Protein AF-A0A6N8R2T2-F1 (afdb_monomer)

Radius of gyration: 23.37 Å; Cα contacts (8 Å, |Δi|>4): 24; chains: 1; bounding box: 67×18×55 Å

Sequence (90 aa):
MITIPITLRMLIAKYLCLLKPFWLRKNNKTSVLLIIIILAMILGVVKIQVWLNDWNNDFFNALSQKETDKLWQLVLWFPALLGIFVLISV

pLDDT: mean 86.9, std 10.54, range [43.12, 96.44]

Foldseek 3Di:
DDDDPQDPVNVVVVVVVVCVCCPPPPVNPVVVVVVVLVVVLVVQLVVLVVVVVVLVVQLVVCVVVVVVVSNVVSVVCVVVSVVSNVVSVD

Solvent-accessible surface area (backbone atoms only — not comparable to full-atom values): 5244 Å² total; per-residue (Å²): 140,84,86,75,87,79,49,70,69,58,54,52,53,54,51,52,60,67,45,46,62,62,75,69,38,89,86,31,58,65,62,54,50,50,51,53,50,51,52,50,37,54,52,47,52,55,52,50,51,52,54,51,52,51,51,51,51,54,48,55,49,24,62,75,71,65,37,63,70,59,40,54,51,52,63,68,47,44,61,60,57,49,53,54,46,52,71,58,75,103

Mean predicted aligned error: 7.92 Å

Structure (mmCIF, N/CA/C/O backbone):
data_AF-A0A6N8R2T2-F1
#
_entry.id   AF-A0A6N8R2T2-F1
#
loop_
_atom_site.group_PDB
_atom_site.id
_atom_site.type_symbol
_atom_site.label_atom_id
_atom_site.label_alt_id
_atom_site.label_comp_id
_atom_site.label_asym_id
_atom_site.label_entity_id
_atom_site.label_seq_id
_atom_site.pdbx_PDB_ins_code
_atom_site.Cartn_x
_atom_site.Cartn_y
_atom_site.Cartn_z
_atom_site.occupancy
_atom_site.B_iso_or_equiv
_atom_site.auth_seq_id
_atom_site.auth_comp_id
_atom_site.auth_asym_id
_atom_site.auth_atom_id
_atom_site.pdbx_PDB_model_num
ATOM 1 N N . MET A 1 1 ? 48.026 -11.924 -14.307 1.00 43.12 1 MET A N 1
ATOM 2 C CA . MET A 1 1 ? 46.870 -11.800 -13.393 1.00 43.12 1 MET A CA 1
ATOM 3 C C . MET A 1 1 ? 46.752 -10.329 -13.009 1.00 43.12 1 MET A C 1
ATOM 5 O O . MET A 1 1 ? 47.551 -9.870 -12.211 1.00 43.12 1 MET A O 1
ATOM 9 N N . ILE A 1 2 ? 45.881 -9.556 -13.670 1.00 45.75 2 ILE A N 1
ATOM 10 C CA . ILE A 1 2 ? 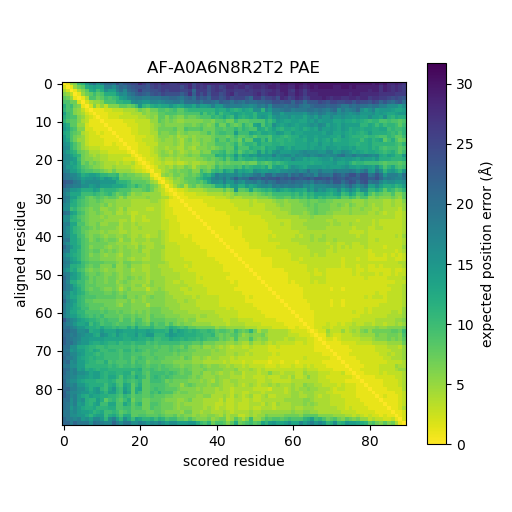45.728 -8.109 -13.420 1.00 45.75 2 ILE A CA 1
ATOM 11 C C . ILE A 1 2 ? 44.260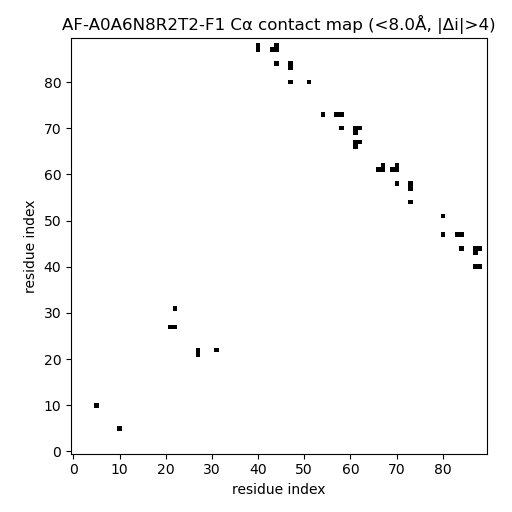 -7.849 -13.083 1.00 45.75 2 ILE A C 1
ATOM 13 O O . ILE A 1 2 ? 43.409 -7.781 -13.965 1.00 45.75 2 ILE A O 1
ATOM 17 N N . THR A 1 3 ? 43.956 -7.751 -11.794 1.00 55.41 3 THR A N 1
ATOM 18 C CA . THR A 1 3 ? 42.663 -7.289 -11.283 1.00 55.41 3 THR A CA 1
ATOM 19 C C . THR A 1 3 ? 42.679 -5.765 -11.234 1.00 55.41 3 THR A C 1
ATOM 21 O O . THR A 1 3 ? 43.275 -5.167 -10.343 1.00 55.41 3 THR A O 1
ATOM 24 N N . ILE A 1 4 ? 42.055 -5.132 -12.225 1.00 65.06 4 ILE A N 1
ATOM 25 C CA . ILE A 1 4 ? 41.825 -3.683 -12.254 1.00 65.06 4 ILE A CA 1
ATOM 26 C C . ILE A 1 4 ? 40.842 -3.342 -11.118 1.00 65.06 4 ILE A C 1
ATOM 28 O O . ILE A 1 4 ? 39.795 -3.990 -11.041 1.00 65.06 4 ILE A O 1
ATOM 32 N N . PRO A 1 5 ? 41.111 -2.348 -10.248 1.00 69.12 5 PRO A N 1
ATOM 33 C CA . PRO A 1 5 ? 40.156 -1.924 -9.232 1.00 69.12 5 PRO A CA 1
ATOM 34 C C . PRO A 1 5 ? 39.019 -1.172 -9.927 1.00 69.12 5 PRO A C 1
ATOM 36 O O . PRO A 1 5 ? 39.130 0.001 -10.286 1.00 69.12 5 PRO A O 1
ATOM 39 N N . ILE A 1 6 ? 37.922 -1.874 -10.189 1.00 70.69 6 ILE A N 1
ATOM 40 C CA . ILE A 1 6 ? 36.751 -1.268 -10.810 1.00 70.69 6 ILE A CA 1
ATOM 41 C C . ILE A 1 6 ? 36.069 -0.405 -9.746 1.00 70.69 6 ILE A C 1
ATOM 43 O O . ILE A 1 6 ? 35.566 -0.909 -8.746 1.00 70.69 6 ILE A O 1
ATOM 47 N N . THR A 1 7 ? 36.047 0.908 -9.955 1.00 83.81 7 THR A N 1
ATOM 48 C CA . THR A 1 7 ? 35.337 1.828 -9.065 1.00 83.81 7 THR A CA 1
ATOM 49 C C . THR A 1 7 ? 33.822 1.691 -9.249 1.00 83.81 7 THR A C 1
ATOM 51 O O . THR A 1 7 ? 33.331 1.473 -10.360 1.00 83.81 7 THR A O 1
ATOM 54 N N . LEU A 1 8 ? 33.056 1.865 -8.165 1.00 83.25 8 LEU A N 1
ATOM 55 C CA . LEU A 1 8 ? 31.586 1.788 -8.161 1.00 83.25 8 LEU A CA 1
ATOM 56 C C . LEU A 1 8 ? 30.949 2.657 -9.262 1.00 83.25 8 LEU A C 1
ATOM 58 O O . LEU A 1 8 ? 30.016 2.237 -9.942 1.00 83.25 8 LEU A O 1
ATOM 62 N N . ARG A 1 9 ? 31.516 3.846 -9.502 1.00 86.56 9 ARG A N 1
ATOM 63 C CA . ARG A 1 9 ? 31.084 4.767 -10.562 1.00 86.56 9 ARG A CA 1
ATOM 64 C C . ARG A 1 9 ? 31.199 4.151 -11.959 1.00 86.56 9 ARG A C 1
ATOM 66 O O . ARG A 1 9 ? 30.297 4.333 -12.774 1.00 86.56 9 ARG A O 1
ATOM 73 N N . MET A 1 10 ? 32.278 3.418 -12.240 1.00 86.12 10 MET A N 1
ATOM 74 C CA . MET A 1 10 ? 32.457 2.736 -13.525 1.00 86.12 10 MET A CA 1
ATOM 75 C C . MET A 1 10 ? 31.477 1.572 -13.689 1.00 86.12 10 MET A C 1
ATOM 77 O O . MET A 1 10 ? 30.945 1.393 -14.784 1.00 86.12 10 MET A O 1
ATOM 81 N N . LEU A 1 11 ? 31.179 0.826 -12.618 1.00 89.06 11 LEU A N 1
ATOM 82 C CA . LEU A 1 11 ? 30.162 -0.235 -12.649 1.00 89.06 11 LEU A CA 1
ATOM 83 C C . LEU A 1 11 ? 28.775 0.326 -12.967 1.00 89.06 11 LEU A C 1
ATOM 85 O O . LEU A 1 11 ? 28.121 -0.163 -13.887 1.00 89.06 11 LEU A O 1
ATOM 89 N N . ILE A 1 12 ? 28.362 1.388 -12.268 1.00 91.06 12 ILE A N 1
ATOM 90 C CA . ILE A 1 12 ? 27.060 2.037 -12.482 1.00 91.06 12 ILE A CA 1
ATOM 91 C C . ILE A 1 12 ? 26.963 2.583 -13.911 1.00 91.06 12 ILE A C 1
ATOM 93 O O . ILE A 1 12 ? 25.988 2.311 -14.607 1.00 91.06 12 ILE A O 1
ATOM 97 N N . ALA A 1 13 ? 27.985 3.300 -14.390 1.00 88.94 13 ALA A N 1
ATOM 98 C CA . ALA A 1 13 ? 27.983 3.856 -15.743 1.00 88.94 13 ALA A CA 1
ATOM 99 C C . ALA A 1 13 ? 27.903 2.765 -16.825 1.00 88.94 13 ALA A C 1
ATOM 101 O O . ALA A 1 13 ? 27.148 2.896 -17.793 1.00 88.94 13 ALA A O 1
ATOM 102 N N . LYS A 1 14 ? 28.642 1.662 -16.651 1.00 88.62 14 LYS A N 1
ATOM 103 C CA . LYS A 1 14 ? 28.629 0.531 -17.586 1.00 88.62 14 LYS A CA 1
ATOM 104 C C . LYS A 1 14 ? 27.273 -0.179 -17.582 1.00 88.62 14 LYS A C 1
ATOM 106 O O . LYS A 1 14 ? 26.748 -0.486 -18.649 1.00 88.62 14 LYS A O 1
ATOM 111 N N . TYR A 1 15 ? 26.675 -0.364 -16.408 1.00 87.75 15 TYR A N 1
ATOM 112 C CA . TYR A 1 15 ? 25.339 -0.939 -16.253 1.00 87.75 15 TYR A CA 1
ATOM 113 C C . TYR A 1 15 ? 24.251 -0.072 -16.908 1.00 87.75 15 TYR A C 1
ATOM 115 O O . TYR A 1 15 ? 23.433 -0.574 -17.679 1.00 87.75 15 TYR A O 1
ATOM 123 N N . LEU A 1 16 ? 24.290 1.248 -16.699 1.00 85.88 16 LEU A N 1
ATOM 124 C CA . LEU A 1 16 ? 23.361 2.186 -17.339 1.00 85.88 16 LEU A CA 1
ATOM 125 C C . LEU A 1 16 ? 23.502 2.197 -18.869 1.00 85.88 16 LEU A C 1
ATOM 127 O O . LEU A 1 16 ? 22.500 2.287 -19.577 1.00 85.88 16 LEU A O 1
ATOM 131 N N . CYS A 1 17 ? 24.724 2.056 -19.392 1.00 87.38 17 CYS A N 1
ATOM 132 C CA . CYS A 1 17 ? 24.964 1.944 -20.832 1.00 87.38 17 CYS A CA 1
ATOM 133 C C . CYS A 1 17 ? 24.312 0.682 -21.429 1.00 87.38 17 CYS A C 1
ATOM 135 O O . CYS A 1 17 ? 23.690 0.753 -22.489 1.00 87.38 17 CYS A O 1
ATOM 137 N N . LEU A 1 18 ? 24.383 -0.447 -20.715 1.00 86.12 18 LE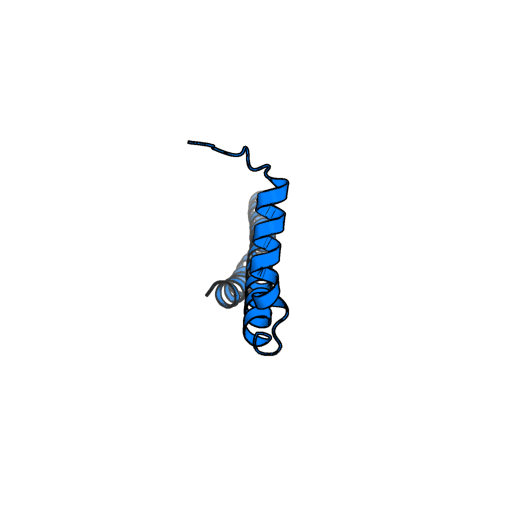U A N 1
ATOM 138 C CA . LEU A 1 18 ? 23.745 -1.708 -21.112 1.00 86.12 18 LEU A CA 1
ATOM 139 C C . LEU A 1 18 ? 22.210 -1.650 -21.032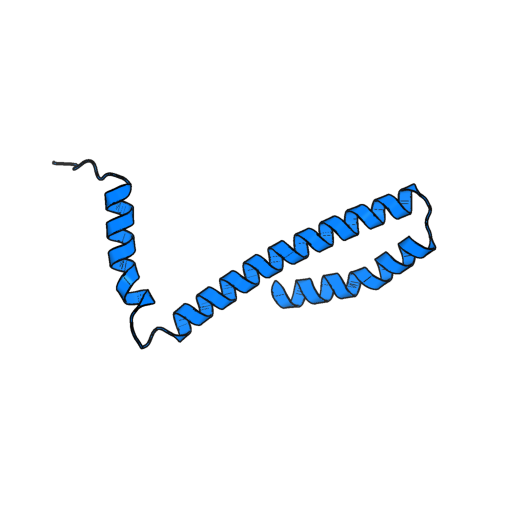 1.00 86.12 18 LEU A C 1
ATOM 141 O O . LEU A 1 18 ? 21.535 -2.250 -21.866 1.00 86.12 18 LEU A O 1
ATOM 145 N N . LEU A 1 19 ? 21.653 -0.900 -20.077 1.00 84.56 19 LEU A N 1
ATOM 146 C CA . LEU A 1 19 ? 20.206 -0.692 -19.941 1.00 84.56 19 LEU A CA 1
ATOM 147 C C . LEU A 1 19 ? 19.633 0.293 -20.968 1.00 84.56 19 LEU A C 1
ATOM 149 O O . LEU A 1 19 ? 18.473 0.173 -21.356 1.00 84.56 19 LEU A O 1
ATOM 153 N N . LYS A 1 20 ? 20.415 1.268 -21.438 1.00 80.81 20 LYS A N 1
ATOM 154 C CA . LYS A 1 20 ? 19.986 2.298 -22.401 1.00 80.81 20 LYS A CA 1
ATOM 155 C C . LYS A 1 20 ? 19.173 1.765 -23.607 1.00 80.81 20 LYS A C 1
ATOM 157 O O . LYS A 1 20 ? 18.117 2.340 -23.887 1.00 80.81 20 LYS A O 1
ATOM 162 N N . PRO A 1 21 ? 19.574 0.686 -24.313 1.00 79.56 21 PRO A N 1
ATOM 163 C CA . PRO A 1 21 ? 18.788 0.130 -25.420 1.00 79.56 21 PRO A CA 1
ATOM 164 C C . PRO A 1 21 ? 17.465 -0.519 -24.986 1.00 79.56 21 PRO A C 1
ATOM 166 O O . PRO A 1 21 ? 16.538 -0.563 -25.793 1.00 79.56 21 PRO A O 1
ATOM 169 N N . PHE A 1 22 ? 17.343 -0.989 -23.741 1.00 77.44 22 PHE A N 1
ATOM 170 C CA . PHE A 1 22 ? 16.082 -1.506 -23.206 1.00 77.44 22 PHE A CA 1
ATOM 171 C C . PHE A 1 22 ? 15.043 -0.384 -23.046 1.00 77.44 22 PHE A C 1
ATOM 173 O O . PHE A 1 22 ? 13.887 -0.568 -23.415 1.00 77.44 22 PHE A O 1
ATOM 180 N N . TRP A 1 23 ? 15.461 0.798 -22.589 1.00 77.69 23 TRP A N 1
ATOM 181 C CA . TRP A 1 23 ? 14.559 1.937 -22.372 1.00 77.69 23 TRP A CA 1
ATOM 182 C C . TRP A 1 23 ? 14.233 2.729 -23.646 1.00 77.69 23 TRP A C 1
ATOM 184 O O . TRP A 1 23 ? 13.113 3.204 -23.805 1.00 77.69 23 TRP A O 1
ATOM 194 N N . LEU A 1 24 ? 15.197 2.888 -24.562 1.00 72.12 24 LEU A N 1
ATOM 195 C CA . LEU A 1 24 ? 15.073 3.808 -25.706 1.00 72.12 24 LEU A CA 1
ATOM 196 C C . LEU A 1 24 ? 14.611 3.149 -27.016 1.00 72.12 24 LEU A C 1
ATOM 198 O O . LEU A 1 24 ? 14.359 3.848 -28.001 1.00 72.12 24 LEU A O 1
ATOM 202 N N . ARG A 1 25 ? 14.512 1.816 -27.086 1.00 73.19 25 ARG A N 1
ATOM 203 C CA . ARG A 1 25 ? 14.098 1.134 -28.321 1.00 73.19 25 ARG A CA 1
ATOM 204 C C . ARG A 1 25 ? 12.592 1.321 -28.550 1.00 73.19 25 ARG A C 1
ATOM 206 O O . ARG A 1 25 ? 11.776 1.012 -27.690 1.00 73.19 25 ARG A O 1
ATOM 213 N N . LYS A 1 26 ? 12.216 1.764 -29.758 1.00 63.12 26 LYS A N 1
ATOM 214 C CA . LYS A 1 26 ? 10.831 2.096 -30.168 1.00 63.12 26 LYS A CA 1
ATOM 215 C C . LYS A 1 26 ? 9.802 0.977 -29.927 1.00 63.12 26 LYS A C 1
ATOM 217 O O . LYS A 1 26 ? 8.628 1.281 -29.743 1.00 63.12 26 LYS A O 1
ATOM 222 N N . ASN A 1 27 ? 10.242 -0.283 -29.888 1.00 71.12 27 ASN A N 1
ATOM 223 C CA . ASN A 1 27 ? 9.395 -1.459 -29.667 1.00 71.12 27 ASN A CA 1
ATOM 224 C C . ASN A 1 27 ? 9.183 -1.818 -28.181 1.00 71.12 27 ASN A C 1
ATOM 226 O O . ASN A 1 27 ? 8.380 -2.691 -27.877 1.00 71.12 27 ASN A O 1
ATOM 230 N N . ASN A 1 28 ? 9.874 -1.151 -27.249 1.00 74.12 28 ASN A N 1
ATOM 231 C CA . ASN A 1 28 ? 9.861 -1.495 -25.822 1.00 74.12 28 ASN A CA 1
ATOM 232 C C . ASN A 1 28 ? 8.875 -0.640 -25.008 1.00 74.12 28 ASN A C 1
ATOM 234 O O . ASN A 1 28 ? 8.897 -0.668 -23.779 1.00 74.12 28 ASN A O 1
ATOM 238 N N . LYS A 1 29 ? 7.989 0.114 -25.678 1.00 79.38 29 LYS A N 1
ATOM 239 C CA . LYS A 1 29 ? 6.974 0.952 -25.016 1.00 79.38 29 LYS A CA 1
ATOM 240 C C . LYS A 1 29 ? 6.105 0.140 -24.054 1.00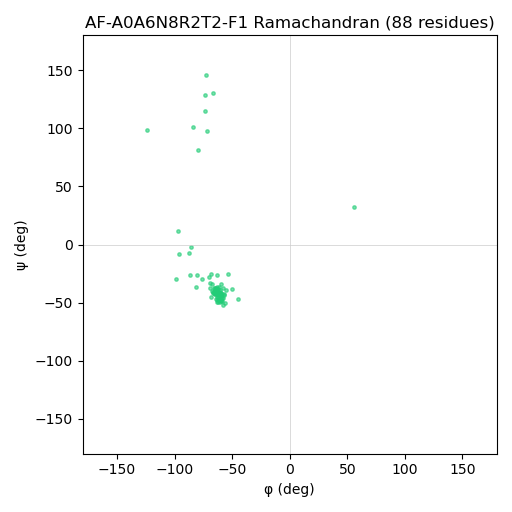 79.38 29 LYS A C 1
ATOM 242 O O . LYS A 1 29 ? 5.825 0.610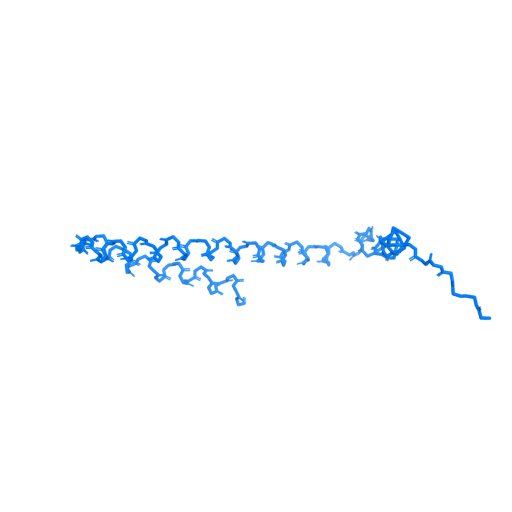 -22.960 1.00 79.38 29 LYS A O 1
ATOM 247 N N . THR A 1 30 ? 5.751 -1.090 -24.428 1.00 83.12 30 THR A N 1
ATOM 248 C CA . THR A 1 30 ? 4.987 -2.010 -23.575 1.00 83.12 30 THR A CA 1
ATOM 249 C C . THR A 1 30 ? 5.772 -2.413 -22.327 1.00 83.12 30 THR A C 1
ATOM 251 O O . THR A 1 30 ? 5.226 -2.395 -21.234 1.00 83.12 30 THR A O 1
ATOM 254 N N . SER A 1 31 ? 7.069 -2.709 -22.451 1.00 85.19 31 SER A N 1
ATOM 255 C CA . SER A 1 31 ? 7.922 -3.063 -21.308 1.00 85.19 31 SER A CA 1
ATOM 256 C C . SER A 1 31 ? 8.094 -1.898 -20.330 1.00 85.19 31 SER A C 1
ATOM 258 O O . SER A 1 31 ? 8.011 -2.095 -19.122 1.00 85.19 31 SER A O 1
ATOM 260 N N . VAL A 1 32 ? 8.283 -0.677 -20.840 1.00 86.75 32 VAL A N 1
ATOM 261 C CA . VAL A 1 32 ? 8.365 0.533 -20.004 1.00 86.75 32 VAL A CA 1
ATOM 262 C C . VAL A 1 32 ? 7.029 0.814 -19.314 1.00 86.75 32 VAL A C 1
ATOM 264 O O . VAL A 1 32 ? 7.013 1.117 -18.124 1.00 86.75 32 VAL A O 1
ATOM 267 N N . LEU A 1 33 ? 5.911 0.661 -20.032 1.00 89.12 33 LEU A N 1
ATOM 268 C CA . LEU A 1 33 ? 4.571 0.801 -19.464 1.00 89.12 33 LEU A CA 1
ATOM 269 C C . LEU A 1 33 ? 4.346 -0.187 -18.314 1.00 89.12 33 LEU A C 1
ATOM 271 O O . LEU A 1 33 ? 3.886 0.219 -17.252 1.00 89.12 33 LEU A O 1
ATOM 275 N N . LEU A 1 34 ? 4.725 -1.455 -18.493 1.00 91.44 34 LEU A N 1
ATOM 276 C CA . LEU A 1 34 ? 4.620 -2.469 -17.442 1.00 91.44 34 LEU A CA 1
ATOM 277 C C . LEU A 1 3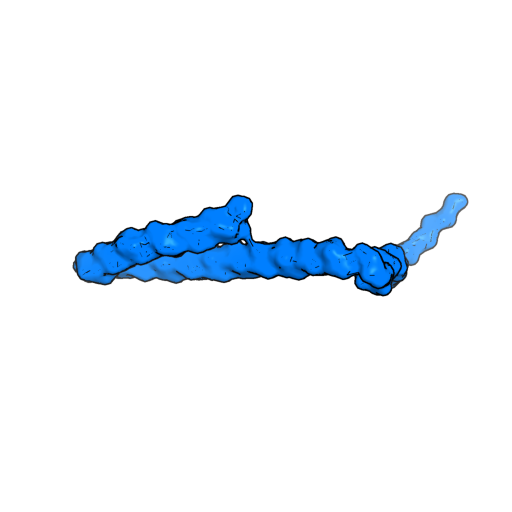4 ? 5.440 -2.095 -16.201 1.00 91.44 34 LEU A C 1
ATOM 279 O O . LEU A 1 34 ? 4.941 -2.229 -15.090 1.00 91.44 34 LEU A O 1
ATOM 283 N N . ILE A 1 35 ? 6.658 -1.566 -16.365 1.00 91.94 35 ILE A N 1
ATOM 284 C CA . ILE A 1 35 ? 7.471 -1.111 -15.223 1.00 91.94 35 ILE A CA 1
ATOM 285 C C . ILE A 1 35 ? 6.787 0.040 -14.482 1.00 91.94 35 ILE A C 1
ATOM 287 O O . ILE A 1 35 ? 6.758 0.041 -13.253 1.00 91.94 35 ILE A O 1
ATOM 291 N N . ILE A 1 36 ? 6.220 1.005 -15.210 1.00 93.25 36 ILE A N 1
ATOM 292 C CA . ILE A 1 36 ? 5.487 2.123 -14.604 1.00 93.25 36 ILE A CA 1
ATOM 293 C C . ILE A 1 36 ? 4.263 1.611 -13.836 1.00 93.25 36 ILE A C 1
ATOM 295 O O . ILE A 1 36 ? 4.034 2.055 -12.714 1.00 93.25 36 ILE A O 1
ATOM 299 N N . ILE A 1 37 ? 3.513 0.659 -14.400 1.00 94.00 37 ILE A N 1
ATOM 300 C CA . ILE A 1 37 ? 2.362 0.037 -13.730 1.00 94.00 37 ILE A CA 1
ATOM 301 C C . ILE A 1 37 ? 2.809 -0.662 -12.443 1.00 94.00 37 ILE A C 1
ATOM 303 O O . ILE A 1 37 ? 2.231 -0.411 -11.392 1.00 94.00 37 ILE A O 1
ATOM 307 N N . ILE A 1 38 ? 3.873 -1.466 -12.490 1.00 92.94 38 ILE A N 1
ATOM 308 C CA . ILE A 1 38 ? 4.402 -2.161 -11.307 1.00 92.94 38 ILE A CA 1
ATOM 309 C C . ILE A 1 38 ? 4.852 -1.156 -10.238 1.00 92.94 38 ILE A C 1
ATOM 311 O O . ILE A 1 38 ? 4.518 -1.313 -9.067 1.00 92.94 38 ILE A O 1
ATOM 315 N N . LEU A 1 39 ? 5.566 -0.093 -10.623 1.00 95.19 39 LEU A N 1
ATOM 316 C CA . LEU A 1 39 ? 5.956 0.976 -9.697 1.00 95.19 39 LEU A CA 1
ATOM 317 C C . LEU A 1 39 ? 4.735 1.648 -9.060 1.00 95.19 39 LEU A C 1
ATOM 319 O O . LEU A 1 39 ? 4.728 1.881 -7.852 1.00 95.19 39 LEU A O 1
ATOM 323 N N . ALA A 1 40 ? 3.696 1.928 -9.849 1.00 94.44 40 ALA A N 1
ATOM 324 C CA . ALA A 1 40 ? 2.449 2.495 -9.350 1.00 94.44 40 ALA A CA 1
ATOM 325 C C . ALA A 1 40 ? 1.732 1.542 -8.382 1.00 94.44 40 ALA A C 1
ATOM 327 O O . ALA A 1 40 ? 1.265 1.992 -7.339 1.00 94.44 40 ALA A O 1
ATOM 328 N N . MET A 1 41 ? 1.701 0.238 -8.672 1.00 91.94 41 MET A N 1
ATOM 329 C CA . MET A 1 41 ? 1.138 -0.775 -7.773 1.00 91.94 41 MET A CA 1
ATOM 330 C C . MET A 1 41 ? 1.909 -0.833 -6.450 1.00 91.94 41 MET A C 1
ATOM 332 O O . MET A 1 41 ? 1.293 -0.789 -5.390 1.00 91.94 41 MET A O 1
ATOM 336 N N . ILE A 1 42 ? 3.248 -0.833 -6.487 1.00 93.00 42 ILE A N 1
ATOM 337 C CA . ILE A 1 42 ? 4.090 -0.831 -5.278 1.00 93.00 42 ILE A CA 1
ATOM 338 C C . ILE A 1 42 ? 3.806 0.408 -4.419 1.00 93.00 42 ILE A C 1
ATOM 340 O O . ILE A 1 42 ? 3.583 0.294 -3.212 1.00 93.00 42 ILE A O 1
ATOM 344 N N . LEU A 1 43 ? 3.779 1.595 -5.030 1.00 95.62 43 LEU A N 1
ATOM 345 C CA . LEU A 1 43 ? 3.452 2.835 -4.322 1.00 95.62 43 LEU A CA 1
ATOM 346 C C . LEU A 1 43 ? 2.013 2.825 -3.785 1.00 95.62 43 LEU A C 1
ATOM 348 O O . LEU A 1 43 ? 1.773 3.300 -2.674 1.00 95.62 43 LEU A O 1
ATOM 352 N N . GLY A 1 44 ? 1.075 2.247 -4.537 1.00 92.94 44 GLY A N 1
ATOM 353 C CA . GLY A 1 44 ? -0.306 2.033 -4.112 1.00 92.94 44 GLY A CA 1
ATOM 354 C C . GLY A 1 44 ? -0.389 1.178 -2.849 1.00 92.94 44 GLY A C 1
ATOM 355 O O . GLY A 1 44 ? -1.010 1.596 -1.875 1.00 92.94 44 GLY A O 1
ATOM 356 N N . VAL A 1 45 ? 0.312 0.041 -2.812 1.00 91.75 45 VAL A N 1
ATOM 357 C CA . VAL A 1 45 ? 0.384 -0.825 -1.622 1.00 91.75 45 VAL A CA 1
ATOM 358 C C . VAL A 1 45 ? 0.938 -0.065 -0.417 1.00 91.75 45 VAL A C 1
ATOM 360 O O . VAL A 1 45 ? 0.355 -0.127 0.665 1.00 91.75 45 VAL A O 1
ATOM 363 N N . VAL A 1 46 ? 2.027 0.693 -0.586 1.00 94.62 46 VAL A N 1
ATOM 364 C CA . VAL A 1 46 ? 2.592 1.511 0.503 1.00 94.62 46 VAL A CA 1
ATOM 365 C C . VAL A 1 46 ? 1.574 2.541 1.003 1.00 94.62 46 VAL A C 1
ATOM 367 O O . VAL A 1 46 ? 1.426 2.720 2.212 1.00 94.62 46 VAL A O 1
ATOM 370 N N . LYS A 1 47 ? 0.824 3.187 0.104 1.00 93.62 47 LYS A N 1
ATOM 371 C CA . LYS A 1 47 ? -0.209 4.157 0.489 1.00 93.62 47 LYS A CA 1
ATOM 372 C C . LYS A 1 47 ? -1.342 3.514 1.293 1.00 93.62 47 LYS A C 1
ATOM 374 O O . LYS A 1 47 ? -1.776 4.096 2.286 1.00 93.62 47 LYS A O 1
ATOM 379 N N . ILE A 1 48 ? -1.788 2.323 0.901 1.00 92.00 48 ILE A N 1
ATOM 380 C CA . ILE A 1 48 ? -2.829 1.581 1.624 1.00 92.00 48 ILE A CA 1
ATOM 381 C C . ILE A 1 48 ? -2.335 1.156 3.007 1.00 92.00 48 ILE A C 1
ATOM 383 O O . ILE A 1 48 ? -3.095 1.235 3.966 1.00 92.00 48 ILE A O 1
ATOM 387 N N . GLN A 1 49 ? -1.063 0.768 3.143 1.00 91.88 49 GLN A N 1
ATOM 388 C CA . GLN A 1 49 ? -0.487 0.457 4.454 1.00 91.88 49 GLN A CA 1
ATOM 389 C C . GLN A 1 49 ? -0.526 1.654 5.408 1.00 91.88 49 GLN A C 1
ATOM 391 O O . GLN A 1 49 ? -0.844 1.477 6.581 1.00 91.88 49 GLN A O 1
ATOM 396 N N . VAL A 1 50 ? -0.267 2.871 4.916 1.00 94.94 50 VAL A N 1
ATOM 397 C CA . VAL A 1 50 ? -0.421 4.089 5.731 1.00 94.94 50 VAL A CA 1
ATOM 398 C C . VAL A 1 50 ? -1.874 4.254 6.180 1.00 94.94 50 VAL A C 1
ATOM 400 O O . VAL A 1 50 ? -2.121 4.436 7.364 1.00 94.94 50 VAL A O 1
ATOM 403 N N . TRP A 1 51 ? -2.839 4.108 5.269 1.00 93.62 51 TRP A N 1
ATOM 404 C CA . TRP A 1 51 ? -4.261 4.200 5.619 1.00 93.62 51 TRP A CA 1
ATOM 405 C C . TRP A 1 51 ? -4.721 3.123 6.608 1.00 93.62 51 TRP A C 1
ATOM 407 O O . TRP A 1 51 ? -5.503 3.422 7.505 1.00 93.62 51 TRP A O 1
ATOM 417 N N . LEU A 1 52 ? -4.229 1.888 6.479 1.00 92.69 52 LEU A N 1
ATOM 418 C CA . LEU A 1 52 ? -4.485 0.817 7.446 1.00 92.69 52 LEU A CA 1
ATOM 419 C C . LEU A 1 52 ? -3.905 1.152 8.818 1.00 92.69 52 LEU A C 1
ATOM 421 O O . LEU A 1 52 ? -4.549 0.899 9.833 1.00 92.69 52 LEU A O 1
ATOM 425 N N . ASN A 1 53 ? -2.701 1.721 8.852 1.00 94.75 53 ASN A N 1
ATOM 426 C CA . ASN A 1 53 ? -2.065 2.130 10.094 1.00 94.75 53 ASN A CA 1
ATOM 427 C C . ASN A 1 53 ? -2.839 3.265 10.786 1.00 94.75 53 ASN A C 1
ATOM 429 O O . ASN A 1 53 ? -3.059 3.196 11.995 1.00 94.75 53 ASN A O 1
ATOM 433 N N . ASP A 1 54 ? -3.298 4.260 10.025 1.00 94.88 54 ASP A N 1
ATOM 434 C CA . ASP A 1 54 ? -4.129 5.355 10.537 1.00 94.88 54 ASP A CA 1
ATOM 435 C C . ASP A 1 54 ? -5.474 4.824 11.063 1.00 94.88 54 ASP A C 1
ATOM 437 O O . ASP A 1 54 ? -5.841 5.096 12.207 1.00 94.88 54 ASP A O 1
ATOM 441 N N . TRP A 1 55 ? -6.159 3.972 10.288 1.00 95.12 55 TRP A N 1
ATOM 442 C CA . TRP A 1 55 ? -7.398 3.310 10.716 1.00 95.12 55 TRP A CA 1
ATOM 443 C C . TRP A 1 55 ? -7.199 2.500 12.004 1.00 95.12 55 TRP A C 1
ATOM 445 O O . TRP A 1 55 ? -8.021 2.571 12.917 1.00 95.12 55 TRP A O 1
ATOM 455 N N . ASN A 1 56 ? -6.092 1.758 12.110 1.00 94.75 56 ASN A N 1
ATOM 456 C CA . ASN A 1 56 ? -5.761 0.975 13.297 1.00 94.75 56 ASN A CA 1
ATOM 457 C C . ASN A 1 56 ? -5.559 1.875 14.527 1.00 94.75 56 ASN A C 1
ATOM 459 O O . ASN A 1 56 ? -6.058 1.564 15.609 1.00 94.75 56 ASN A O 1
ATOM 463 N N . ASN A 1 57 ? -4.867 3.006 14.367 1.00 96.06 57 ASN A N 1
ATOM 464 C CA . ASN A 1 57 ? -4.698 3.996 15.431 1.00 96.06 57 ASN A CA 1
ATOM 465 C C . ASN A 1 57 ? -6.053 4.559 15.896 1.00 96.06 57 ASN A C 1
ATOM 467 O O . ASN A 1 57 ? -6.363 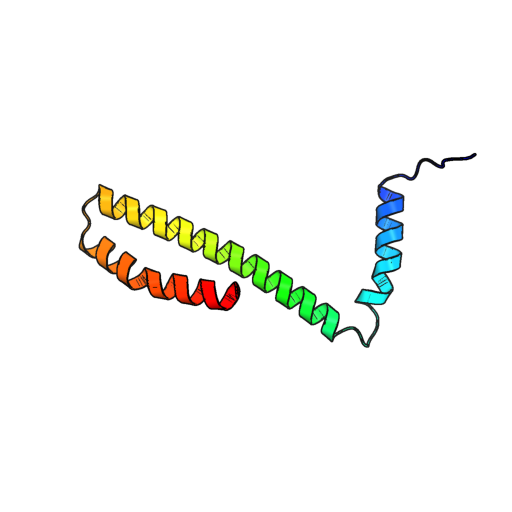4.529 17.089 1.00 96.06 57 ASN A O 1
ATOM 471 N N . ASP A 1 58 ? -6.891 4.990 14.954 1.00 95.69 58 ASP A N 1
ATOM 472 C CA . ASP A 1 58 ? -8.218 5.530 15.248 1.00 95.69 58 ASP A CA 1
ATOM 473 C C . ASP A 1 58 ? -9.134 4.504 15.930 1.00 95.69 58 ASP A C 1
ATOM 475 O O . ASP A 1 58 ? -9.888 4.861 16.839 1.00 95.69 58 ASP A O 1
ATOM 479 N N . PHE A 1 59 ? -9.040 3.228 15.547 1.00 95.25 59 PHE A N 1
ATOM 480 C CA . PHE A 1 59 ? -9.806 2.138 16.151 1.00 95.25 59 PHE A CA 1
ATOM 481 C C . PHE A 1 59 ? -9.447 1.946 17.627 1.00 95.25 59 PHE A C 1
ATOM 483 O O . PHE A 1 59 ? -10.330 1.923 18.490 1.00 95.25 59 PHE A O 1
ATOM 490 N N . PHE A 1 60 ? -8.152 1.868 17.940 1.00 95.50 60 PHE A N 1
ATOM 491 C CA . PHE A 1 60 ? -7.691 1.729 19.322 1.00 95.50 60 PHE A CA 1
ATOM 492 C C . PHE A 1 60 ? -7.963 2.981 20.164 1.00 95.50 60 PHE A C 1
ATOM 494 O O . PHE A 1 60 ? -8.295 2.862 21.350 1.00 95.50 60 PHE A O 1
ATOM 501 N N . ASN A 1 61 ? -7.903 4.173 19.567 1.00 96.44 61 ASN A N 1
ATOM 502 C CA . ASN A 1 61 ? -8.303 5.408 20.240 1.00 96.44 61 ASN A CA 1
ATOM 503 C C . ASN A 1 61 ? -9.797 5.407 20.587 1.00 96.44 61 ASN A C 1
ATOM 505 O O . ASN A 1 61 ? -10.150 5.708 21.729 1.00 96.44 61 ASN A O 1
ATOM 509 N N . ALA A 1 62 ? -10.665 5.026 19.645 1.00 95.81 62 ALA A N 1
ATOM 510 C CA . ALA A 1 62 ? -12.109 4.947 19.869 1.00 95.81 62 ALA A CA 1
ATOM 511 C C . ALA A 1 62 ? -12.469 3.900 20.941 1.00 95.81 62 ALA A C 1
ATOM 513 O O . ALA A 1 62 ? -13.323 4.161 21.791 1.00 95.81 62 ALA A O 1
ATOM 514 N N . LEU A 1 63 ? -11.772 2.754 20.972 1.00 95.06 63 LEU A N 1
ATOM 515 C CA . LEU A 1 63 ? -11.894 1.762 22.052 1.00 95.06 63 LEU A CA 1
ATOM 516 C C . LEU A 1 63 ? -11.523 2.345 23.416 1.00 95.06 63 LEU A C 1
ATOM 518 O O . LEU A 1 63 ? -12.262 2.173 24.386 1.00 95.06 63 LEU A O 1
ATOM 522 N N . SER A 1 64 ? -10.393 3.047 23.483 1.00 95.12 64 SER A N 1
ATOM 523 C CA . SER A 1 64 ? -9.877 3.620 24.730 1.00 95.12 64 SER A CA 1
ATOM 524 C C . SER A 1 64 ? -10.804 4.701 25.289 1.00 95.12 64 SER A C 1
ATOM 526 O O . SER A 1 64 ? -11.025 4.769 26.498 1.00 95.12 64 SER A O 1
ATOM 528 N N . GLN A 1 65 ? -11.389 5.512 24.407 1.00 96.19 65 GLN A N 1
ATOM 529 C CA . GLN A 1 65 ? -12.324 6.584 24.760 1.00 96.19 65 GLN A CA 1
ATOM 530 C C . GLN A 1 65 ? -13.780 6.105 24.894 1.00 96.19 65 GLN A C 1
ATOM 532 O O . GLN A 1 65 ? -14.646 6.886 25.278 1.00 96.19 65 GLN A O 1
ATOM 537 N N . LYS A 1 66 ? -14.054 4.817 24.634 1.00 94.00 66 LYS A N 1
ATOM 538 C CA . LYS A 1 66 ? -15.400 4.215 24.632 1.00 94.00 66 LYS A CA 1
ATOM 539 C C . LYS A 1 66 ? -16.380 4.917 23.676 1.00 94.00 66 LYS A C 1
ATOM 541 O O . LYS A 1 66 ? -17.582 4.952 23.931 1.00 94.00 66 LYS A O 1
ATOM 546 N N . GLU A 1 67 ? -15.877 5.441 22.561 1.00 93.81 67 GLU A N 1
ATOM 547 C CA . GLU A 1 67 ? -16.673 6.105 21.524 1.00 93.81 67 GLU A CA 1
ATOM 548 C C . GLU A 1 67 ? -17.354 5.065 20.623 1.00 93.81 67 GLU A C 1
ATOM 550 O O . GLU A 1 67 ? -16.867 4.736 19.538 1.00 93.81 67 GLU A O 1
ATOM 555 N N . THR A 1 68 ? -18.485 4.518 21.074 1.00 89.75 68 THR A N 1
ATOM 556 C CA . THR A 1 68 ? -19.208 3.440 20.374 1.00 89.75 68 THR A CA 1
ATOM 557 C C . THR A 1 68 ? -19.621 3.814 18.954 1.00 89.75 68 THR A C 1
ATOM 559 O O . THR A 1 68 ? -19.525 2.980 18.054 1.00 89.75 68 THR A O 1
ATOM 562 N N . ASP A 1 69 ? -20.024 5.063 18.728 1.00 92.62 69 ASP A N 1
ATOM 563 C CA . ASP A 1 69 ? -20.485 5.522 17.414 1.00 92.62 69 ASP A CA 1
ATOM 564 C C . ASP A 1 69 ? -19.335 5.562 16.401 1.00 92.62 69 ASP A C 1
ATOM 566 O O . ASP A 1 69 ? -19.458 5.054 15.284 1.00 92.62 69 ASP A O 1
ATOM 570 N N . LYS A 1 70 ? -18.178 6.096 16.815 1.00 92.25 70 LYS A N 1
ATOM 571 C CA . LYS A 1 70 ? -16.959 6.135 15.997 1.00 92.25 70 LYS A CA 1
ATOM 572 C C . LYS A 1 70 ? -16.439 4.723 15.724 1.00 92.25 70 LYS A C 1
ATOM 574 O O . LYS A 1 70 ? -16.055 4.414 14.600 1.00 92.25 70 LYS A O 1
ATOM 579 N N . LEU A 1 71 ? -16.499 3.838 16.718 1.00 92.75 71 LEU A N 1
ATOM 580 C CA . LEU A 1 71 ? -16.139 2.427 16.572 1.00 92.75 71 LEU A CA 1
ATOM 581 C C . LEU A 1 71 ? -16.937 1.726 15.469 1.00 92.75 71 LEU A C 1
ATOM 583 O O . LEU A 1 71 ? -16.345 1.096 14.591 1.00 92.75 71 LEU A O 1
ATOM 587 N N . TRP A 1 72 ? -18.265 1.865 15.477 1.00 92.38 72 TRP A N 1
ATOM 588 C CA . TRP A 1 72 ? -19.117 1.262 14.450 1.00 92.38 72 TRP A CA 1
ATOM 589 C C . TRP A 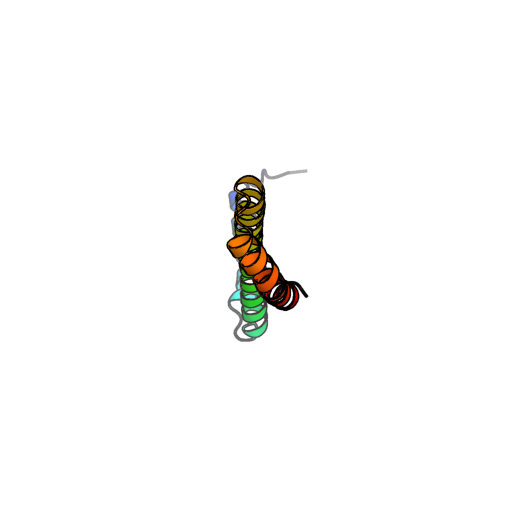1 72 ? -18.861 1.847 13.062 1.00 92.38 72 TRP A C 1
ATOM 591 O O . TRP A 1 72 ? -18.838 1.097 12.085 1.00 92.38 72 TRP A O 1
ATOM 601 N N . GLN A 1 73 ? -18.597 3.153 12.966 1.00 93.38 73 GLN A N 1
ATOM 602 C CA . GLN A 1 73 ? -18.188 3.771 11.702 1.00 93.38 73 GLN A CA 1
ATOM 603 C C . GLN A 1 73 ? -16.889 3.158 11.169 1.00 93.38 73 GLN A C 1
ATOM 605 O O . GLN A 1 73 ? -16.831 2.790 9.997 1.00 93.38 73 GLN A O 1
ATOM 610 N N . LEU A 1 74 ? -15.873 2.982 12.019 1.00 93.06 74 LEU A N 1
ATOM 611 C CA . LEU A 1 74 ? -14.602 2.383 11.608 1.00 93.06 74 LEU A CA 1
ATOM 612 C C . LEU A 1 74 ? -14.752 0.925 11.169 1.00 93.06 74 LEU A C 1
ATOM 614 O O . LEU A 1 74 ? -14.149 0.534 10.169 1.00 93.06 74 LEU A O 1
ATOM 618 N N . VAL A 1 75 ? -15.568 0.136 11.871 1.00 93.19 75 VAL A N 1
ATOM 619 C CA . VAL A 1 75 ? -15.853 -1.262 11.507 1.00 93.19 75 VAL A CA 1
ATOM 620 C C . VAL A 1 75 ? -16.559 -1.347 10.153 1.00 93.19 75 VAL A C 1
ATOM 622 O O . VAL A 1 75 ? -16.201 -2.192 9.337 1.00 93.19 75 VAL A O 1
ATOM 625 N N . LEU A 1 76 ? -17.519 -0.460 9.878 1.00 92.31 76 LEU A N 1
ATOM 626 C CA . LEU A 1 76 ? -18.221 -0.416 8.589 1.00 92.31 76 LEU A CA 1
ATOM 627 C C . LEU A 1 76 ? -17.332 0.074 7.440 1.00 92.31 76 LEU A C 1
ATOM 629 O O . LEU A 1 76 ? -17.548 -0.315 6.293 1.00 92.31 76 LEU A O 1
ATOM 633 N N . TRP A 1 77 ? -16.332 0.908 7.731 1.00 89.81 77 TRP A N 1
ATOM 634 C CA . TRP A 1 77 ? -15.395 1.418 6.726 1.00 89.81 77 TRP A CA 1
ATOM 635 C C . TRP A 1 77 ? -14.285 0.415 6.379 1.00 89.81 77 TRP A C 1
ATOM 637 O O . TRP A 1 77 ? -13.752 0.422 5.269 1.00 89.81 77 TRP A O 1
ATOM 647 N N . PHE A 1 78 ? -13.953 -0.486 7.304 1.00 90.25 78 PHE A N 1
ATOM 648 C CA . PHE A 1 78 ? -12.863 -1.449 7.148 1.00 90.25 78 PHE A CA 1
ATOM 649 C C . PHE A 1 78 ? -12.978 -2.359 5.903 1.00 90.25 78 PHE A C 1
ATOM 651 O O . PHE A 1 78 ? -11.980 -2.500 5.191 1.00 90.25 78 PHE A O 1
ATOM 658 N N . PRO A 1 79 ? -14.157 -2.914 5.541 1.00 92.94 79 PRO A N 1
ATOM 659 C CA . PRO A 1 79 ? -14.315 -3.708 4.321 1.00 92.94 79 PRO A CA 1
ATOM 660 C C . PRO A 1 79 ? -13.988 -2.944 3.035 1.00 92.94 79 PRO A C 1
ATOM 662 O O . PRO A 1 79 ? -13.452 -3.535 2.100 1.00 92.94 79 PRO A O 1
ATOM 665 N N . ALA A 1 80 ? -14.274 -1.639 2.975 1.00 90.12 80 ALA A N 1
ATOM 666 C CA . ALA A 1 80 ? -13.935 -0.822 1.811 1.00 90.12 80 ALA A CA 1
ATOM 667 C C . ALA A 1 80 ? -12.411 -0.685 1.663 1.00 90.12 80 ALA A C 1
ATOM 669 O O . ALA A 1 80 ? -11.870 -0.836 0.567 1.00 90.12 80 ALA A O 1
ATOM 670 N N . LEU A 1 81 ? -11.714 -0.474 2.783 1.00 87.94 81 LEU A N 1
ATOM 671 C CA . LEU A 1 81 ? -10.255 -0.372 2.837 1.00 87.94 81 LEU A CA 1
ATOM 672 C C . LEU A 1 81 ? -9.588 -1.706 2.442 1.00 87.94 81 LEU A C 1
ATOM 674 O O . LEU A 1 81 ? -8.659 -1.717 1.632 1.00 87.94 81 LEU A O 1
ATOM 678 N N . LEU A 1 82 ? -10.125 -2.836 2.919 1.00 89.31 82 LEU A N 1
ATOM 679 C CA . LEU A 1 82 ? -9.691 -4.177 2.507 1.00 89.31 82 LEU A CA 1
ATOM 680 C C . LEU A 1 82 ? -9.974 -4.474 1.029 1.00 89.31 82 LEU A C 1
ATOM 682 O O . LEU A 1 82 ? -9.127 -5.059 0.356 1.00 89.31 82 LEU A O 1
ATOM 686 N N . GLY A 1 83 ? -11.131 -4.064 0.506 1.00 90.94 83 GLY A N 1
ATOM 687 C CA . GLY A 1 83 ? -11.475 -4.251 -0.904 1.00 90.94 83 GLY A CA 1
ATOM 688 C C . GLY A 1 83 ? -10.478 -3.560 -1.837 1.00 90.94 83 GLY A C 1
ATOM 689 O O . GLY A 1 83 ? -10.015 -4.161 -2.805 1.00 90.94 83 GLY A O 1
ATOM 690 N N . ILE A 1 84 ? -10.081 -2.327 -1.505 1.00 88.31 84 ILE A N 1
ATOM 691 C CA . ILE A 1 84 ? -9.060 -1.577 -2.254 1.00 88.31 84 ILE A CA 1
ATOM 692 C C . ILE A 1 84 ? -7.692 -2.264 -2.156 1.00 88.31 84 ILE A C 1
ATOM 694 O O . ILE A 1 84 ? -6.984 -2.358 -3.159 1.00 88.31 84 ILE A O 1
ATOM 698 N N . PHE A 1 85 ? -7.325 -2.765 -0.973 1.00 87.31 85 PHE A N 1
ATOM 699 C CA . PHE A 1 85 ? -6.068 -3.488 -0.777 1.00 87.31 85 PHE A CA 1
ATOM 700 C C . PHE A 1 85 ? -5.961 -4.712 -1.691 1.00 87.31 85 PHE A C 1
ATOM 702 O O . PHE A 1 85 ? -4.996 -4.819 -2.447 1.00 87.31 85 PHE A O 1
ATOM 709 N N . VAL A 1 86 ? -6.977 -5.582 -1.680 1.00 89.12 86 VAL A N 1
ATOM 710 C CA . VAL A 1 86 ? -6.990 -6.824 -2.470 1.00 89.12 86 VAL A CA 1
ATOM 711 C C . VAL A 1 86 ? -6.856 -6.539 -3.966 1.00 89.12 86 VAL A C 1
ATOM 713 O O . VAL A 1 86 ? -6.069 -7.203 -4.632 1.00 89.12 86 VAL A O 1
ATOM 716 N N . LEU A 1 87 ? -7.560 -5.529 -4.488 1.00 87.12 87 LEU A N 1
ATOM 717 C CA . LEU A 1 87 ? -7.513 -5.165 -5.911 1.00 87.12 87 LEU A CA 1
ATOM 718 C C . LEU A 1 87 ? -6.132 -4.701 -6.396 1.00 87.12 87 LEU A C 1
ATOM 720 O O . LEU A 1 87 ? -5.854 -4.775 -7.588 1.00 87.12 87 LEU A O 1
ATOM 724 N N . ILE A 1 88 ? -5.300 -4.168 -5.500 1.00 83.56 88 ILE A N 1
ATOM 725 C CA . ILE A 1 88 ? -3.982 -3.613 -5.842 1.00 83.56 88 ILE A CA 1
ATOM 726 C C . ILE A 1 88 ? -2.864 -4.620 -5.543 1.00 83.56 88 ILE A C 1
ATOM 728 O O . ILE A 1 88 ? -1.821 -4.586 -6.197 1.00 83.56 88 ILE A O 1
ATOM 732 N N . SER A 1 89 ? -3.057 -5.494 -4.550 1.00 80.56 89 SER A N 1
ATOM 733 C CA . SER A 1 89 ? -2.050 -6.470 -4.123 1.00 80.56 89 SER A CA 1
ATOM 734 C C . SER A 1 89 ? -2.060 -7.785 -4.907 1.00 80.56 89 SER A C 1
ATOM 736 O O . SER A 1 89 ? -1.040 -8.472 -4.904 1.00 80.56 89 SER A O 1
ATOM 738 N N . VAL A 1 90 ? -3.211 -8.163 -5.481 1.00 70.44 90 VAL A N 1
ATOM 739 C CA . VAL A 1 90 ? -3.429 -9.443 -6.185 1.00 70.44 90 VAL A CA 1
ATOM 740 C C . VAL A 1 90 ? -3.176 -9.308 -7.680 1.00 70.44 90 VAL A C 1
ATOM 742 O O . VAL A 1 90 ? -3.583 -8.280 -8.261 1.00 70.44 90 VAL A O 1
#

Nearest PDB structures (foldseek):
  6zw6-assembly1_A  TM=7.660E-01  e=5.419E+00  Nostoc punctiforme

Secondary structure (DSSP, 8-state):
-------HHHHHHHHHHHHHHHHH-TT-HHHHHHHHHHHHHHHHHHHHHHHHHHHHHHHHHHHHHT-HHHHHHHHHHHHHHHHHHHHHH-

Organism: Escherichia coli (NCBI:txid562)